Protein AF-A0A662P5K3-F1 (afdb_monomer)

pLDDT: mean 92.66, std 7.01, range [59.03, 98.5]

Mean predicted aligned error: 3.68 Å

Foldseek 3Di:
DAADPPPDDDAFQCPPQLCVQQPPDLDQVVSFVRSCVVVVHPGDHDADLVRVCVVVVHDSVPDDCCRNVVDPVVDPDRDDRDHPVVVVD

Sequence (89 aa):
MYPCYAGIDFPTQKELLAYRVCRDIKDLEEINRRVAKHIGVSFLGYNSIEGLSRGIGLPISEICLSCTTGDYSCMRRKPKFKTRKEMKE

Secondary structure (DSSP, 8-state):
-----SS-----GGG-HHHHHHTT---HHHHHHHHHHHHT-S---PPPHHHHHHHHT--GGGS--HHHH---TTSSSPPP---HHHHH-

Radius of gyration: 14.44 Å; Cα contacts (8 Å, |Δi|>4): 90; chains: 1; bounding box: 30×39×27 Å

Solvent-accessible surface area (backbone atoms only — not comparable to full-atom values): 5687 Å² total; per-residue (Å²): 87,39,51,54,86,88,82,54,94,58,66,34,42,79,69,36,64,66,26,63,74,43,55,86,65,78,56,63,66,61,43,24,52,50,49,17,62,73,73,70,46,97,72,55,81,78,81,50,72,67,55,48,24,64,73,73,72,45,60,69,91,78,50,92,50,33,39,61,74,59,59,46,79,92,43,100,63,75,82,76,96,49,52,69,65,70,71,74,108

Structure (mmCIF, N/CA/C/O backbone):
data_AF-A0A662P5K3-F1
#
_entry.id   AF-A0A662P5K3-F1
#
loop_
_atom_site.group_PDB
_atom_site.id
_atom_site.type_symbol
_atom_site.label_atom_id
_atom_site.label_alt_id
_atom_site.label_comp_id
_atom_site.label_asym_id
_atom_site.label_entity_id
_atom_site.label_seq_id
_atom_site.pdbx_PDB_ins_code
_atom_site.Cartn_x
_atom_site.Cartn_y
_atom_site.Cartn_z
_atom_site.occupancy
_atom_site.B_iso_or_equiv
_atom_site.auth_seq_id
_atom_site.auth_comp_id
_atom_site.auth_asym_id
_atom_site.auth_atom_id
_atom_site.pdbx_PDB_model_num
ATOM 1 N N . MET A 1 1 ? 2.267 3.290 3.478 1.00 92.88 1 MET A N 1
ATOM 2 C CA . MET A 1 1 ? 0.934 3.744 3.012 1.00 92.88 1 MET A CA 1
ATOM 3 C C . MET A 1 1 ? 0.977 5.234 2.711 1.00 92.88 1 MET A C 1
ATOM 5 O O . MET A 1 1 ? 1.035 6.046 3.634 1.00 92.88 1 MET A O 1
ATOM 9 N N . TYR A 1 2 ? 1.019 5.584 1.429 1.00 94.25 2 TYR A N 1
ATOM 10 C CA . TYR A 1 2 ? 1.360 6.924 0.953 1.00 94.25 2 TYR A CA 1
ATOM 11 C C . TYR A 1 2 ? 0.528 7.285 -0.289 1.00 94.25 2 TYR A C 1
ATOM 13 O O . TYR A 1 2 ? 0.189 6.382 -1.054 1.00 94.25 2 TYR A O 1
ATOM 21 N N . PRO A 1 3 ? 0.194 8.571 -0.503 1.00 93.94 3 PRO A N 1
ATOM 22 C CA . PRO A 1 3 ? -0.455 9.018 -1.732 1.00 93.94 3 PRO A CA 1
ATOM 23 C C . PRO A 1 3 ? 0.498 8.893 -2.922 1.00 93.94 3 PRO A C 1
ATOM 25 O O . PRO A 1 3 ? 1.716 8.965 -2.738 1.00 93.94 3 PRO A O 1
ATOM 28 N N . CYS A 1 4 ? -0.053 8.713 -4.122 1.00 93.69 4 CYS A N 1
ATOM 29 C CA . CYS A 1 4 ? 0.718 8.618 -5.357 1.00 93.69 4 CYS A CA 1
ATOM 30 C C . CYS A 1 4 ? 1.228 9.994 -5.814 1.00 93.69 4 CYS A C 1
ATOM 32 O O . CYS A 1 4 ? 0.507 10.986 -5.762 1.00 93.69 4 CYS A O 1
ATOM 34 N N . TYR A 1 5 ? 2.466 10.032 -6.313 1.00 92.19 5 TYR A N 1
ATOM 35 C CA . TYR A 1 5 ? 3.064 11.205 -6.973 1.00 92.19 5 TYR A CA 1
ATOM 36 C C . TYR A 1 5 ? 3.531 10.915 -8.404 1.00 92.19 5 TYR A C 1
ATOM 38 O O . TYR A 1 5 ? 4.192 11.744 -9.020 1.00 92.19 5 TYR A O 1
ATOM 46 N N . ALA A 1 6 ? 3.173 9.744 -8.932 1.00 91.44 6 ALA A N 1
ATOM 47 C CA . ALA A 1 6 ? 3.523 9.284 -10.273 1.00 91.44 6 ALA A CA 1
ATOM 48 C C . ALA A 1 6 ? 2.354 9.401 -11.275 1.00 91.44 6 ALA A C 1
ATOM 50 O O . ALA A 1 6 ? 2.391 8.779 -12.329 1.00 91.44 6 ALA A O 1
ATOM 51 N N . GLY A 1 7 ? 1.315 10.186 -10.952 1.00 90.12 7 GLY A N 1
ATOM 52 C CA . GLY A 1 7 ? 0.219 10.512 -11.878 1.00 90.12 7 GLY A CA 1
ATOM 53 C C . GLY A 1 7 ? -1.106 9.777 -11.650 1.00 90.12 7 GLY A C 1
ATOM 54 O O . GLY A 1 7 ? -2.017 9.936 -12.454 1.00 90.12 7 GLY A O 1
ATOM 55 N N . ILE A 1 8 ? -1.242 9.005 -10.565 1.00 92.94 8 ILE A N 1
ATOM 56 C CA . ILE A 1 8 ? -2.523 8.392 -10.171 1.00 92.94 8 ILE A CA 1
ATOM 57 C C . ILE A 1 8 ? -3.203 9.285 -9.131 1.00 92.94 8 ILE A C 1
ATOM 59 O O . ILE A 1 8 ? -2.557 9.685 -8.161 1.00 92.94 8 ILE A O 1
ATOM 63 N N . ASP A 1 9 ? -4.493 9.572 -9.313 1.00 91.69 9 ASP A N 1
ATOM 64 C CA . ASP A 1 9 ? -5.271 10.368 -8.360 1.00 91.69 9 ASP A CA 1
ATOM 65 C C . ASP A 1 9 ? -5.461 9.610 -7.038 1.00 91.69 9 ASP A C 1
ATOM 67 O O . ASP A 1 9 ? -6.000 8.502 -7.002 1.00 91.69 9 ASP A O 1
ATOM 71 N N . PHE A 1 10 ? -4.972 10.197 -5.948 1.00 92.50 10 PHE A N 1
ATOM 72 C CA . PHE A 1 10 ? -5.027 9.643 -4.600 1.00 92.50 10 PHE A CA 1
ATOM 73 C C . PHE A 1 10 ? -5.550 10.707 -3.633 1.00 92.50 10 PHE A C 1
ATOM 75 O O . PHE A 1 10 ? -5.174 11.879 -3.739 1.00 92.50 10 PHE A 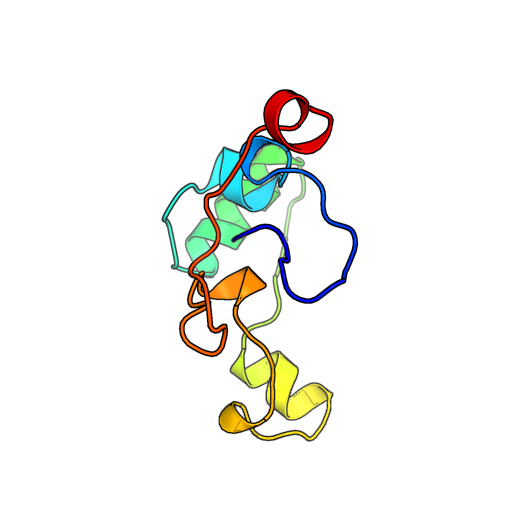O 1
ATOM 82 N N . PRO A 1 11 ? -6.332 10.312 -2.611 1.00 92.12 11 PRO A N 1
ATOM 83 C CA . PRO A 1 11 ? -6.607 11.203 -1.496 1.00 92.12 11 PRO A CA 1
ATOM 84 C C . PRO A 1 11 ? -5.312 11.474 -0.718 1.00 92.12 11 PRO A C 1
ATOM 86 O O . PRO A 1 11 ? -4.303 10.779 -0.869 1.00 92.12 11 PRO A O 1
ATOM 89 N N . THR A 1 12 ? -5.328 12.467 0.166 1.00 92.12 12 THR A N 1
ATOM 90 C CA . THR A 1 12 ? -4.134 12.784 0.956 1.00 92.12 12 THR A CA 1
ATOM 91 C C . THR A 1 12 ? -3.785 11.670 1.929 1.00 92.12 12 THR A C 1
ATOM 93 O O . THR A 1 12 ? -4.624 10.853 2.308 1.00 92.12 12 THR A O 1
ATOM 96 N N . GLN A 1 13 ? -2.540 11.652 2.409 1.00 92.56 13 GLN A N 1
ATOM 97 C CA . GLN A 1 13 ? -2.085 10.585 3.300 1.00 92.56 13 GLN A CA 1
ATOM 98 C C . GLN A 1 13 ? -2.977 10.433 4.545 1.00 92.56 13 GLN A C 1
ATOM 100 O O . GLN A 1 13 ? -3.284 9.318 4.951 1.00 92.56 13 GLN A O 1
AT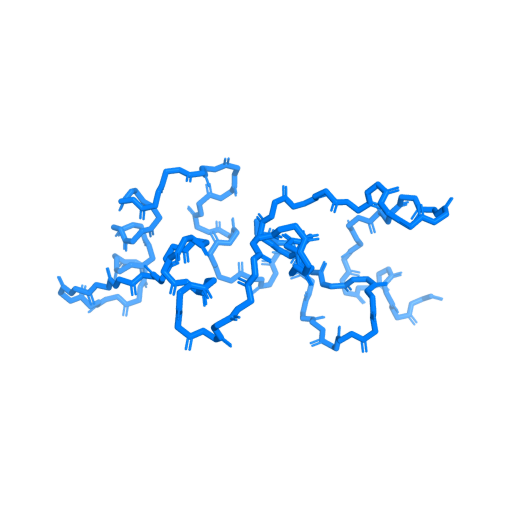OM 105 N N . LYS A 1 14 ? -3.449 11.546 5.124 1.00 91.44 14 LYS A N 1
ATOM 106 C CA . LYS A 1 14 ? -4.341 11.542 6.300 1.00 91.44 14 LYS A CA 1
ATOM 107 C C . LYS A 1 14 ? -5.750 11.014 5.997 1.00 91.44 14 LYS A C 1
ATOM 109 O O . LYS A 1 14 ? -6.435 10.581 6.922 1.00 91.44 14 LYS A O 1
ATOM 114 N N . GLU A 1 15 ? -6.179 11.061 4.739 1.00 92.94 15 GLU A N 1
ATOM 115 C CA . GLU A 1 15 ? -7.465 10.528 4.277 1.00 92.94 15 GLU A CA 1
ATOM 116 C C . GLU A 1 15 ? -7.385 9.019 3.969 1.00 92.94 15 GLU A C 1
ATOM 118 O O . GLU A 1 15 ? -8.411 8.341 3.994 1.00 92.94 15 GLU A O 1
ATOM 123 N N . LEU A 1 16 ? -6.186 8.458 3.759 1.00 94.69 16 LEU A N 1
ATOM 124 C CA . LEU A 1 16 ? -5.994 7.012 3.610 1.00 94.69 16 LEU A CA 1
ATOM 125 C C . LEU A 1 16 ? -6.300 6.291 4.929 1.00 94.69 16 LEU A C 1
ATOM 127 O O . LEU A 1 16 ? -5.586 6.455 5.921 1.00 94.69 16 LEU A O 1
ATOM 131 N N . LEU A 1 17 ? -7.330 5.437 4.924 1.00 96.56 17 LEU A N 1
ATOM 132 C CA . LEU A 1 17 ? -7.786 4.709 6.112 1.00 96.56 17 LEU A CA 1
ATOM 133 C C . LEU A 1 17 ? -6.643 3.960 6.803 1.00 96.56 17 LEU A C 1
ATOM 135 O O . LEU A 1 17 ? -6.415 4.154 7.996 1.00 96.56 17 LEU A O 1
ATOM 139 N N . ALA A 1 18 ? -5.917 3.141 6.044 1.00 96.25 18 ALA A N 1
ATOM 140 C CA . ALA A 1 18 ? -4.870 2.291 6.587 1.00 96.25 18 ALA A CA 1
ATOM 141 C C . ALA A 1 18 ? -3.730 3.125 7.213 1.00 96.25 18 ALA A C 1
ATOM 143 O O . ALA A 1 18 ? -3.269 2.809 8.306 1.00 96.25 18 ALA A O 1
ATOM 144 N N . TYR A 1 19 ? -3.358 4.275 6.630 1.00 96.00 19 TYR A N 1
ATOM 145 C CA . TYR A 1 19 ? -2.410 5.192 7.278 1.00 96.00 19 TYR A CA 1
ATOM 146 C C . TYR A 1 19 ? -2.994 5.827 8.544 1.00 96.00 19 TYR A C 1
ATOM 148 O O . TYR A 1 19 ? -2.316 5.921 9.563 1.00 96.00 19 TYR A O 1
ATOM 156 N N . ARG A 1 20 ? -4.258 6.262 8.519 1.00 95.94 20 ARG A N 1
ATOM 157 C CA . ARG A 1 20 ? -4.897 6.900 9.677 1.00 95.94 20 ARG A CA 1
ATOM 158 C C . ARG A 1 20 ? -4.927 5.977 10.900 1.00 95.94 20 ARG A C 1
ATOM 160 O O . ARG A 1 20 ? -4.716 6.463 12.010 1.00 95.94 20 ARG A O 1
ATOM 167 N N . VAL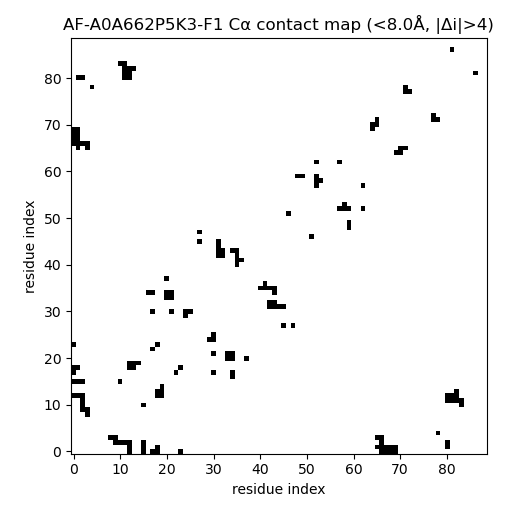 A 1 21 ? -5.167 4.680 10.694 1.00 97.19 21 VAL A N 1
ATOM 168 C CA . VAL A 1 21 ? -5.293 3.691 11.779 1.00 97.19 21 VAL A CA 1
ATOM 169 C C . VAL A 1 21 ? -3.969 3.024 12.172 1.00 97.19 21 VAL A C 1
ATOM 171 O O . VAL A 1 21 ? -3.787 2.662 13.337 1.00 97.19 21 VAL A O 1
ATOM 174 N N . CYS A 1 22 ? -3.024 2.889 11.238 1.00 96.88 22 CYS A N 1
ATOM 175 C CA . CYS A 1 22 ? -1.777 2.149 11.457 1.00 96.88 22 CYS A CA 1
ATOM 176 C C . CYS A 1 22 ? -0.529 3.039 11.495 1.00 96.88 22 CYS A C 1
ATOM 178 O O . CYS A 1 22 ? 0.491 2.617 12.031 1.00 96.88 22 CYS A O 1
ATOM 180 N N . ARG A 1 23 ? -0.595 4.274 10.987 1.00 93.19 23 ARG A N 1
ATOM 181 C CA . ARG A 1 23 ? 0.544 5.201 10.875 1.00 93.19 23 ARG A CA 1
ATOM 182 C C . ARG A 1 23 ? 1.724 4.540 10.154 1.00 93.19 23 ARG A C 1
ATOM 184 O O . ARG A 1 23 ? 1.569 4.144 9.000 1.00 93.19 23 ARG A O 1
ATOM 191 N N . ASP A 1 24 ? 2.860 4.414 10.833 1.00 89.31 24 ASP A N 1
ATOM 192 C CA . ASP A 1 24 ? 4.113 3.875 10.300 1.00 89.31 24 ASP A CA 1
ATOM 193 C C . ASP A 1 24 ? 4.279 2.365 10.530 1.00 89.31 24 ASP A C 1
ATOM 195 O O . ASP A 1 24 ? 5.336 1.810 10.231 1.00 89.31 24 ASP A O 1
ATOM 199 N N . ILE A 1 25 ? 3.252 1.680 11.049 1.00 94.31 25 ILE A N 1
ATOM 200 C CA . ILE A 1 25 ? 3.267 0.219 11.171 1.00 94.31 25 ILE A CA 1
ATOM 201 C C . ILE A 1 25 ? 3.397 -0.397 9.779 1.00 94.31 25 ILE A C 1
ATOM 203 O O . ILE A 1 25 ? 2.651 -0.054 8.860 1.00 94.31 25 ILE A O 1
ATOM 207 N N . LYS A 1 26 ? 4.351 -1.323 9.652 1.00 90.69 26 LYS A N 1
ATOM 208 C CA . LYS A 1 26 ? 4.626 -2.075 8.419 1.00 90.69 26 LYS A CA 1
ATOM 209 C C . LYS A 1 26 ? 4.263 -3.553 8.517 1.00 90.69 26 LYS A C 1
ATOM 211 O O . LYS A 1 26 ? 4.246 -4.227 7.495 1.00 90.69 26 LYS A O 1
ATOM 216 N N . ASP A 1 27 ? 3.989 -4.041 9.722 1.00 95.25 27 ASP A N 1
ATOM 217 C CA . ASP A 1 27 ? 3.553 -5.415 9.935 1.00 95.25 27 ASP A CA 1
ATOM 218 C C . ASP A 1 27 ? 2.139 -5.618 9.372 1.00 95.25 27 ASP A C 1
ATOM 220 O O . ASP A 1 27 ? 1.186 -4.952 9.785 1.00 95.25 27 ASP A O 1
ATOM 224 N N . LEU A 1 28 ? 2.022 -6.525 8.403 1.00 95.44 28 LEU A N 1
ATOM 225 C CA . LEU A 1 28 ? 0.791 -6.785 7.667 1.00 95.44 28 LEU A CA 1
ATOM 226 C C . LEU A 1 28 ? -0.294 -7.399 8.558 1.00 95.44 28 LEU A C 1
ATOM 228 O O . LEU A 1 28 ? -1.470 -7.086 8.371 1.00 95.44 28 LEU A O 1
ATOM 232 N N . GLU A 1 29 ? 0.078 -8.225 9.540 1.00 97.19 29 GLU A N 1
ATOM 233 C CA . GLU A 1 29 ? -0.882 -8.842 10.461 1.00 97.19 29 GLU A CA 1
ATOM 234 C C . GLU A 1 29 ? -1.518 -7.783 11.371 1.00 97.19 29 GLU A C 1
ATOM 236 O O . GLU A 1 29 ? -2.745 -7.685 11.469 1.00 97.19 29 GLU A O 1
ATOM 241 N N . GLU A 1 30 ? -0.699 -6.906 11.953 1.00 97.88 30 GLU A N 1
ATOM 242 C CA . GLU A 1 30 ? -1.187 -5.792 12.765 1.00 97.88 30 GLU A CA 1
ATOM 243 C C . GLU A 1 30 ? -2.009 -4.788 11.939 1.00 97.88 30 GLU A C 1
ATOM 245 O O . GLU A 1 30 ? -3.021 -4.267 12.424 1.00 97.88 30 GLU A O 1
ATOM 250 N N . ILE A 1 31 ? -1.630 -4.533 10.679 1.00 97.62 31 ILE A N 1
ATOM 251 C CA . ILE A 1 31 ? -2.436 -3.718 9.757 1.00 97.62 31 ILE A CA 1
ATOM 252 C C . ILE A 1 31 ? -3.808 -4.361 9.535 1.00 97.62 31 ILE A C 1
ATOM 254 O O . ILE A 1 31 ? -4.825 -3.685 9.717 1.00 97.62 31 ILE A O 1
ATOM 258 N N . ASN A 1 32 ? -3.850 -5.652 9.194 1.00 98.25 32 ASN A N 1
ATOM 259 C CA . ASN A 1 32 ? -5.092 -6.397 8.995 1.00 98.25 32 ASN A CA 1
ATOM 260 C C . ASN A 1 32 ? -5.990 -6.302 10.232 1.00 98.25 32 ASN A C 1
ATOM 262 O O . ASN A 1 32 ? -7.155 -5.919 10.122 1.00 98.25 32 ASN A O 1
ATOM 266 N N . ARG A 1 33 ? -5.432 -6.547 11.423 1.00 98.31 33 ARG A N 1
ATOM 267 C CA . ARG A 1 33 ? -6.159 -6.496 12.697 1.00 98.31 33 ARG A CA 1
ATOM 268 C C . ARG A 1 33 ? -6.727 -5.108 12.996 1.00 98.31 33 ARG A C 1
ATOM 270 O O . ARG A 1 33 ? -7.893 -4.983 13.375 1.00 98.31 33 ARG A O 1
ATOM 277 N N . ARG A 1 34 ? -5.925 -4.048 12.842 1.00 98.31 34 ARG A N 1
ATOM 278 C CA . ARG A 1 34 ? -6.357 -2.669 13.131 1.00 98.31 34 ARG A CA 1
ATOM 279 C C . ARG A 1 34 ? -7.408 -2.177 12.156 1.00 98.31 34 ARG A C 1
ATOM 281 O O . ARG A 1 34 ? -8.387 -1.573 12.591 1.00 98.31 34 ARG A O 1
ATOM 288 N N . VAL A 1 35 ? -7.218 -2.430 10.863 1.00 98.38 35 VAL A N 1
ATOM 289 C CA . VAL A 1 35 ? -8.200 -2.027 9.856 1.00 98.38 35 VAL A CA 1
ATOM 290 C C . VAL A 1 35 ? -9.486 -2.827 10.035 1.00 98.38 35 VAL A C 1
ATOM 292 O O . VAL A 1 35 ? -10.544 -2.205 10.077 1.00 98.38 35 VAL A O 1
ATOM 295 N N . ALA A 1 36 ? -9.412 -4.150 10.239 1.00 98.50 36 ALA A N 1
ATOM 296 C CA . ALA A 1 36 ? -10.583 -4.990 10.508 1.00 98.50 36 ALA A CA 1
ATOM 297 C C . ALA A 1 36 ? -11.396 -4.468 11.698 1.00 98.50 36 ALA A C 1
ATOM 299 O O . ALA A 1 36 ? -12.602 -4.253 11.579 1.00 98.50 36 ALA A O 1
ATOM 300 N N . LYS A 1 37 ? -10.716 -4.174 12.816 1.00 98.50 37 LYS A N 1
ATOM 301 C CA . LYS A 1 37 ? -11.337 -3.582 14.007 1.00 98.50 37 LYS A CA 1
ATOM 302 C C . LYS A 1 37 ? -11.976 -2.226 13.709 1.00 98.50 37 LYS A C 1
ATOM 304 O O . LYS A 1 37 ? -13.061 -1.952 14.208 1.00 9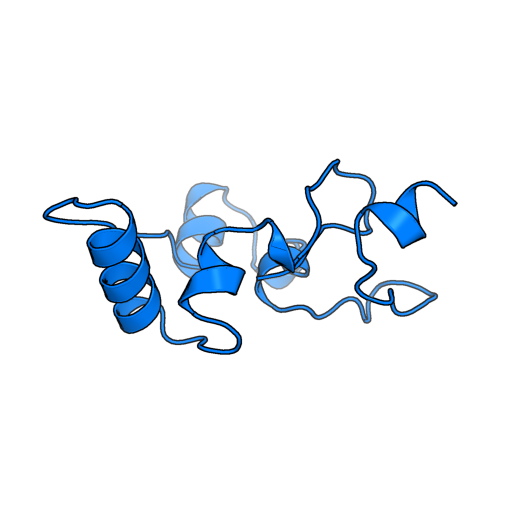8.50 37 LYS A O 1
ATOM 309 N N . HIS A 1 38 ? -11.313 -1.377 12.921 1.00 98.38 38 HIS A N 1
ATOM 310 C CA . HIS A 1 38 ? -11.824 -0.046 12.578 1.00 98.38 38 HIS A CA 1
ATOM 311 C C . HIS A 1 38 ? -13.094 -0.111 11.724 1.00 98.38 38 HIS A C 1
ATOM 313 O O . HIS A 1 38 ? -13.985 0.712 11.912 1.00 98.38 38 HIS A O 1
ATOM 319 N N . ILE A 1 39 ? -13.182 -1.059 10.786 1.00 98.19 39 ILE A N 1
ATOM 320 C CA . ILE A 1 39 ? -14.337 -1.188 9.880 1.00 98.19 39 ILE A CA 1
ATOM 321 C C . ILE A 1 39 ? -15.405 -2.178 10.373 1.00 98.19 39 ILE A C 1
ATOM 323 O O . ILE A 1 39 ? -16.458 -2.277 9.753 1.00 98.19 39 ILE A O 1
ATOM 327 N N . GLY A 1 40 ? -15.157 -2.892 11.476 1.00 98.31 40 GLY A N 1
ATOM 328 C CA . GLY A 1 40 ? -16.134 -3.774 12.120 1.00 98.31 40 GLY A CA 1
ATOM 329 C C . GLY A 1 40 ? -16.316 -5.140 11.452 1.00 98.31 40 GLY A C 1
ATOM 330 O O . GLY A 1 40 ? -17.402 -5.707 11.529 1.00 98.31 40 GLY A O 1
ATOM 331 N N . VAL A 1 41 ? -15.282 -5.674 10.795 1.00 98.38 41 VAL A N 1
ATOM 332 C CA . VAL A 1 41 ? -15.329 -7.006 10.159 1.00 98.38 41 VAL A CA 1
ATOM 333 C C . VAL A 1 41 ? -14.624 -8.062 11.005 1.00 98.38 41 VAL A C 1
ATOM 335 O O . VAL A 1 41 ? -13.680 -7.764 11.736 1.00 98.38 41 VAL A O 1
ATOM 338 N N . SER A 1 42 ? -15.065 -9.315 10.877 1.00 96.44 42 SER A N 1
ATOM 339 C CA . SER A 1 42 ? -14.470 -10.469 11.563 1.00 96.44 42 SER A CA 1
ATOM 340 C C . SER A 1 42 ? -13.119 -10.887 10.977 1.00 96.44 42 SER A C 1
ATOM 342 O O . SER A 1 42 ? -12.296 -11.457 11.688 1.00 96.44 42 SER A O 1
ATOM 344 N N . PHE A 1 43 ? -12.880 -10.594 9.697 1.00 96.88 43 PHE A N 1
ATOM 345 C CA . PHE A 1 43 ? -11.634 -10.899 9.005 1.00 96.88 43 PHE A CA 1
ATOM 346 C C . PHE A 1 43 ? -11.329 -9.861 7.920 1.00 96.88 43 PHE A C 1
ATOM 348 O O . PHE A 1 43 ? -12.225 -9.404 7.210 1.00 96.88 43 PHE A O 1
ATOM 355 N N . LEU A 1 44 ? -10.047 -9.520 7.777 1.00 98.19 44 LEU A N 1
ATOM 356 C CA . LEU A 1 44 ? -9.506 -8.716 6.686 1.00 98.19 44 LEU A CA 1
ATOM 357 C C . LEU A 1 44 ? -8.113 -9.243 6.333 1.00 98.19 44 LEU A C 1
ATOM 359 O O . LEU A 1 44 ? -7.318 -9.513 7.230 1.00 98.19 44 LEU A O 1
ATOM 363 N N . GLY A 1 45 ? -7.811 -9.345 5.040 1.00 97.12 45 GLY A N 1
ATOM 364 C CA . GLY A 1 45 ? -6.489 -9.730 4.550 1.00 97.12 45 GLY A CA 1
ATOM 365 C C . GLY A 1 45 ? -6.062 -8.869 3.369 1.00 97.12 45 GLY A C 1
ATOM 366 O O . GLY A 1 45 ? -6.578 -9.032 2.266 1.00 97.12 45 GLY A O 1
ATOM 367 N N . TYR A 1 46 ? -5.115 -7.958 3.587 1.00 97.25 46 TYR A N 1
ATOM 368 C CA . TYR A 1 46 ? -4.413 -7.285 2.496 1.00 97.25 46 TYR A CA 1
ATOM 369 C C . TYR A 1 46 ? -3.461 -8.251 1.780 1.00 97.25 46 TYR A C 1
ATOM 371 O O . TYR A 1 46 ? -2.885 -9.150 2.392 1.00 97.25 46 TYR A O 1
ATOM 379 N N . ASN A 1 47 ? -3.262 -8.033 0.479 1.00 95.94 47 ASN A N 1
ATOM 380 C CA . ASN A 1 47 ? -2.264 -8.766 -0.295 1.00 95.94 47 ASN A CA 1
ATOM 381 C C . ASN A 1 47 ? -0.836 -8.328 0.091 1.00 95.94 47 ASN A C 1
ATOM 383 O O . ASN A 1 47 ? -0.618 -7.160 0.423 1.00 95.94 47 ASN A O 1
ATOM 387 N N . SER A 1 48 ? 0.138 -9.239 0.008 1.00 95.62 48 SER A N 1
ATOM 388 C CA . SER A 1 48 ? 1.559 -8.903 0.183 1.00 95.62 48 SER A CA 1
ATOM 389 C C . SER A 1 48 ? 2.181 -8.425 -1.135 1.00 95.62 48 SER A C 1
ATOM 391 O O . SER A 1 48 ? 1.600 -8.603 -2.209 1.00 95.62 48 SER A O 1
ATOM 393 N N . ILE A 1 49 ? 3.376 -7.831 -1.079 1.00 95.44 49 ILE A N 1
ATOM 394 C CA . ILE A 1 49 ? 4.112 -7.413 -2.285 1.00 95.44 49 ILE A CA 1
ATOM 395 C C . ILE A 1 49 ? 4.476 -8.636 -3.139 1.00 95.44 49 ILE A C 1
ATOM 397 O O . ILE A 1 49 ? 4.318 -8.622 -4.357 1.00 95.44 49 ILE A O 1
ATOM 401 N N . GLU A 1 50 ? 4.898 -9.723 -2.499 1.00 96.69 50 GLU A N 1
ATOM 402 C CA . GLU A 1 50 ? 5.219 -10.995 -3.145 1.00 96.69 50 GLU A CA 1
ATOM 403 C C . GLU A 1 50 ? 3.964 -11.633 -3.749 1.00 96.69 50 GLU A C 1
ATOM 405 O O . GLU A 1 50 ? 4.012 -12.179 -4.850 1.00 96.69 50 GLU A O 1
ATOM 410 N N . GLY A 1 51 ? 2.831 -11.553 -3.042 1.00 97.44 51 GLY A N 1
ATOM 411 C CA . GLY A 1 51 ? 1.538 -12.013 -3.539 1.00 97.44 51 GLY A CA 1
ATOM 412 C C . GLY A 1 51 ? 1.077 -11.225 -4.765 1.00 97.44 51 GLY A C 1
ATOM 413 O O . GLY A 1 51 ? 0.637 -11.825 -5.744 1.00 97.44 51 G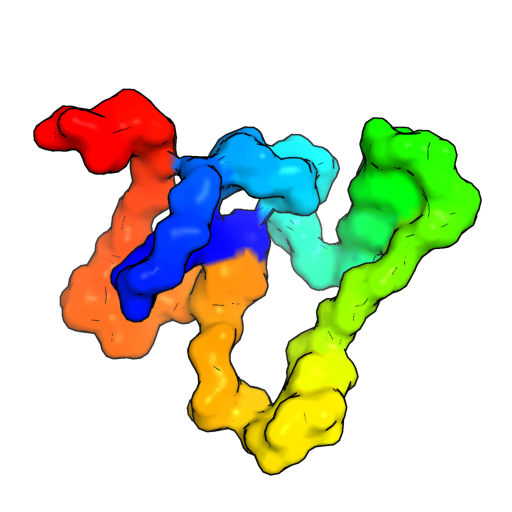LY A O 1
ATOM 414 N N . LEU A 1 52 ? 1.236 -9.897 -4.752 1.00 96.56 52 LEU A N 1
ATOM 415 C CA . LEU A 1 52 ? 0.950 -9.030 -5.897 1.00 96.56 52 LEU A CA 1
ATOM 416 C C . LEU A 1 52 ? 1.844 -9.371 -7.093 1.00 96.56 52 LEU A C 1
ATOM 418 O O . LEU A 1 52 ? 1.324 -9.596 -8.180 1.00 96.56 52 LEU A O 1
ATOM 422 N N . SER A 1 53 ? 3.161 -9.452 -6.880 1.00 97.88 53 SER A N 1
ATOM 423 C CA . SER A 1 53 ? 4.148 -9.784 -7.917 1.00 97.88 53 SER A CA 1
ATOM 424 C C . SER A 1 53 ? 3.829 -11.114 -8.602 1.00 97.88 53 SER A C 1
ATOM 426 O O . SER A 1 53 ? 3.729 -11.159 -9.828 1.00 97.88 53 SER A O 1
ATOM 428 N N . ARG A 1 54 ? 3.558 -12.175 -7.826 1.00 98.12 54 ARG A N 1
ATOM 429 C CA . ARG A 1 54 ? 3.132 -13.468 -8.386 1.00 98.12 54 ARG A CA 1
ATOM 430 C C . ARG A 1 54 ? 1.803 -13.374 -9.131 1.00 98.12 54 ARG A C 1
ATOM 432 O O . ARG A 1 54 ? 1.667 -13.985 -10.182 1.00 98.12 54 ARG A O 1
ATOM 439 N N . GLY A 1 55 ? 0.837 -12.630 -8.593 1.00 97.75 55 GLY A N 1
ATOM 440 C CA . GLY A 1 55 ? -0.503 -12.516 -9.172 1.00 97.75 55 GLY A CA 1
ATOM 441 C C . GLY A 1 55 ? -0.531 -11.811 -10.528 1.00 97.75 55 GLY A C 1
ATOM 442 O O . GLY A 1 55 ? -1.318 -12.197 -11.386 1.00 97.75 55 GLY A O 1
ATOM 443 N N . ILE A 1 56 ? 0.330 -10.809 -10.734 1.00 97.38 56 ILE A N 1
ATOM 444 C CA . ILE A 1 56 ? 0.411 -10.071 -12.007 1.00 97.38 56 ILE A CA 1
ATOM 445 C C . ILE A 1 56 ? 1.504 -10.594 -12.950 1.00 97.38 56 ILE A C 1
ATOM 447 O O . ILE A 1 56 ? 1.566 -10.160 -14.095 1.00 97.38 56 ILE A O 1
ATOM 451 N N . GLY A 1 57 ? 2.369 -11.502 -12.486 1.00 97.75 57 GLY A N 1
ATOM 452 C CA . GLY A 1 57 ? 3.430 -12.106 -13.297 1.00 97.75 57 GLY A CA 1
ATOM 453 C C . GLY A 1 57 ? 4.629 -11.194 -13.580 1.00 97.75 57 GLY A C 1
ATOM 454 O O . GLY A 1 57 ? 5.360 -11.449 -14.532 1.00 97.75 57 GLY A O 1
ATOM 455 N N . LEU A 1 58 ? 4.844 -10.149 -12.772 1.00 98.06 58 LEU A N 1
ATOM 456 C CA . LEU A 1 58 ? 5.982 -9.231 -12.903 1.00 98.06 58 LEU A CA 1
ATOM 457 C C . LEU A 1 58 ? 6.924 -9.353 -11.702 1.00 98.06 58 LEU A C 1
ATOM 459 O O . LEU A 1 58 ? 6.444 -9.485 -10.570 1.00 98.06 58 LEU A O 1
ATOM 463 N N . PRO A 1 59 ? 8.253 -9.272 -11.897 1.00 97.75 59 PRO A N 1
ATOM 464 C CA . PRO A 1 59 ? 9.195 -9.251 -10.787 1.00 97.75 59 PRO A CA 1
ATOM 465 C C . PRO A 1 59 ? 9.022 -7.970 -9.960 1.00 97.75 59 PRO A C 1
ATOM 467 O O . PRO A 1 59 ? 8.728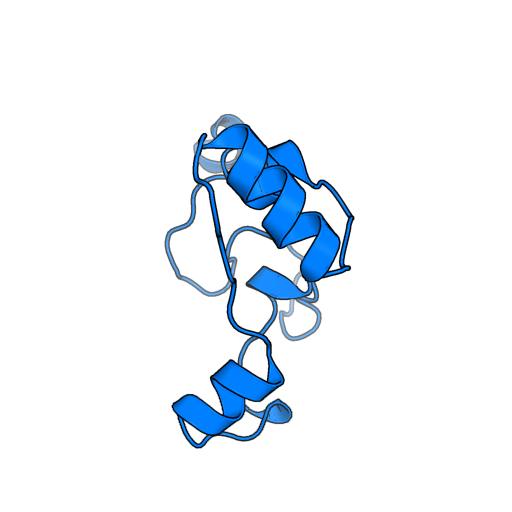 -6.902 -10.489 1.00 97.75 59 PRO A O 1
ATOM 470 N N . ILE A 1 60 ? 9.257 -8.060 -8.648 1.00 96.50 60 ILE A N 1
ATOM 471 C CA . ILE A 1 60 ? 9.127 -6.930 -7.706 1.00 96.50 60 ILE A CA 1
ATOM 472 C C . ILE A 1 60 ? 9.917 -5.691 -8.168 1.00 96.50 60 ILE A C 1
ATOM 474 O O . ILE A 1 60 ? 9.448 -4.570 -7.992 1.00 96.50 60 ILE A O 1
ATOM 478 N N . SER A 1 61 ? 11.084 -5.884 -8.788 1.00 95.25 61 SER A N 1
ATOM 479 C CA . SER A 1 61 ? 11.945 -4.811 -9.306 1.00 95.25 61 SER A CA 1
ATOM 480 C C . SER A 1 61 ? 11.332 -3.997 -10.448 1.00 95.25 61 SER A C 1
ATOM 482 O O . SER A 1 61 ? 11.799 -2.895 -10.717 1.00 95.25 61 SER A O 1
ATOM 484 N N . GLU A 1 62 ? 10.305 -4.519 -11.118 1.00 95.88 62 GLU A N 1
ATOM 485 C CA . GLU A 1 62 ? 9.604 -3.850 -12.223 1.00 95.88 62 GLU A CA 1
ATOM 486 C C . GLU A 1 62 ? 8.267 -3.235 -11.781 1.00 95.88 62 GLU A C 1
ATOM 488 O O . GLU A 1 62 ? 7.553 -2.633 -12.583 1.00 95.88 62 GLU A O 1
ATOM 493 N N . ILE A 1 63 ? 7.921 -3.346 -10.495 1.00 95.06 63 ILE A N 1
ATOM 494 C CA . ILE A 1 63 ? 6.670 -2.831 -9.942 1.00 95.06 63 ILE A CA 1
ATOM 495 C C . ILE A 1 63 ? 6.945 -1.532 -9.184 1.00 95.06 63 ILE A C 1
ATOM 497 O O . ILE A 1 63 ? 7.771 -1.471 -8.273 1.00 95.06 63 ILE A O 1
ATOM 501 N N . CYS A 1 64 ? 6.190 -0.479 -9.503 1.00 94.81 64 CYS A N 1
ATOM 502 C CA . CYS A 1 64 ? 6.185 0.729 -8.684 1.00 94.81 64 CYS A CA 1
ATOM 503 C C . CYS A 1 64 ? 5.509 0.446 -7.334 1.00 94.81 64 CYS A C 1
ATOM 505 O O . CYS A 1 64 ? 4.297 0.244 -7.257 1.00 94.81 64 CYS A O 1
ATOM 507 N N . LEU A 1 65 ? 6.295 0.463 -6.256 1.00 95.38 65 LEU A N 1
ATOM 508 C CA . LEU A 1 65 ? 5.832 0.185 -4.892 1.00 95.38 65 LEU A CA 1
ATOM 509 C C . LEU A 1 65 ? 5.802 1.428 -3.994 1.00 95.38 65 LEU A C 1
ATOM 511 O O . LEU A 1 65 ? 5.565 1.331 -2.794 1.00 95.38 65 LEU A O 1
ATOM 515 N N . SER A 1 66 ? 5.992 2.624 -4.547 1.00 95.44 66 SER A N 1
ATOM 516 C CA . SER A 1 66 ? 6.128 3.849 -3.752 1.00 95.44 66 SER A CA 1
ATOM 517 C C . SER A 1 66 ? 4.901 4.167 -2.883 1.00 95.44 66 SER A C 1
ATOM 519 O O . SER A 1 66 ? 5.042 4.697 -1.782 1.00 95.44 66 SER A O 1
ATOM 521 N N . CYS A 1 67 ? 3.691 3.784 -3.307 1.00 94.31 67 CYS A N 1
ATOM 522 C CA . CYS A 1 67 ? 2.473 3.982 -2.506 1.00 94.31 67 CYS A CA 1
ATOM 523 C C . CYS A 1 67 ? 2.427 3.076 -1.258 1.00 94.31 67 CYS A C 1
ATOM 525 O O . CYS A 1 67 ? 1.808 3.422 -0.243 1.00 94.31 67 CYS A O 1
ATOM 527 N N . THR A 1 68 ? 3.102 1.924 -1.288 1.00 93.00 68 THR A N 1
ATOM 528 C CA . THR A 1 68 ? 3.189 1.007 -0.144 1.00 93.00 68 THR A CA 1
ATOM 529 C C . THR A 1 68 ? 4.409 1.331 0.719 1.00 93.00 68 THR A C 1
ATOM 531 O O . THR A 1 68 ? 4.243 1.538 1.926 1.00 93.00 68 THR A O 1
ATOM 534 N N . THR A 1 69 ? 5.589 1.492 0.111 1.00 92.12 69 THR A N 1
ATOM 535 C CA . THR A 1 69 ? 6.884 1.685 0.794 1.00 92.12 69 THR A CA 1
ATOM 536 C C . THR A 1 69 ? 7.164 3.125 1.219 1.00 92.12 69 THR A C 1
ATOM 538 O O . THR A 1 69 ? 7.873 3.341 2.200 1.00 92.12 69 THR A O 1
ATOM 541 N N . GLY A 1 70 ? 6.608 4.106 0.504 1.00 92.12 70 GLY A N 1
ATOM 542 C CA . GLY A 1 70 ? 6.924 5.530 0.661 1.00 92.12 70 GLY A CA 1
ATOM 543 C C . GLY A 1 70 ?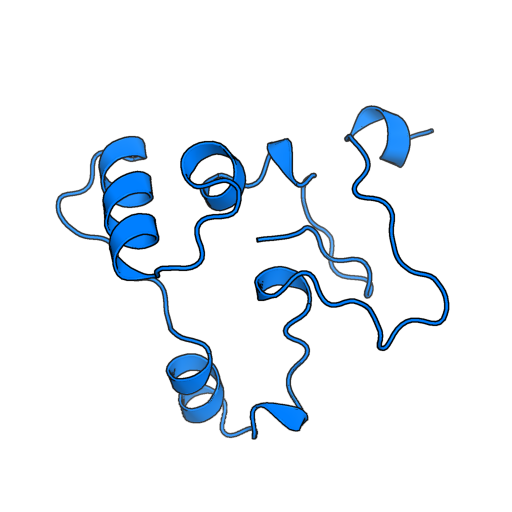 8.220 5.946 -0.021 1.00 92.12 70 GLY A C 1
ATOM 544 O O . GLY A 1 70 ? 8.586 7.121 0.036 1.00 92.12 70 GLY A O 1
ATOM 545 N N . ASP A 1 71 ?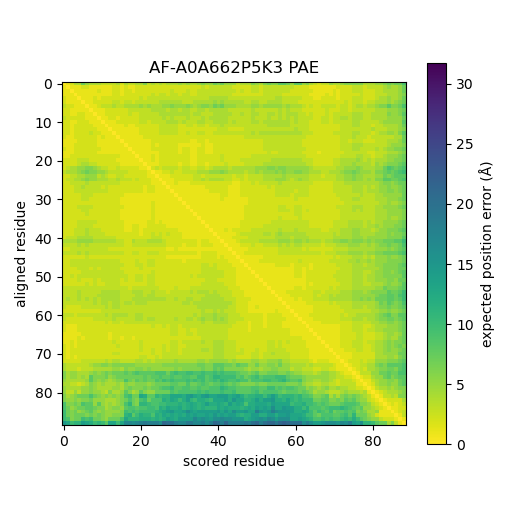 8.908 5.005 -0.668 1.00 92.94 71 ASP A N 1
ATOM 546 C CA . ASP A 1 71 ? 10.133 5.287 -1.392 1.00 92.94 71 ASP A CA 1
ATOM 547 C C . ASP A 1 71 ? 9.821 5.825 -2.791 1.00 92.94 71 ASP A C 1
ATOM 549 O O . ASP A 1 71 ? 9.398 5.099 -3.690 1.00 92.94 71 ASP A O 1
ATOM 553 N N . TYR A 1 72 ? 10.042 7.125 -2.954 1.00 93.69 72 TYR A N 1
ATOM 554 C CA . TYR A 1 72 ? 9.935 7.858 -4.213 1.00 93.69 72 TYR A CA 1
ATOM 555 C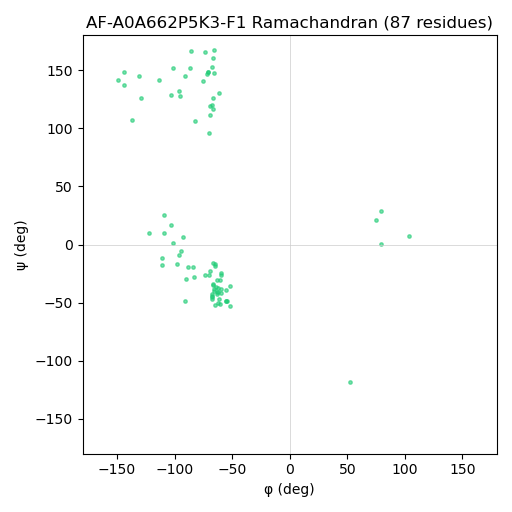 C . TYR A 1 72 ? 11.314 8.282 -4.745 1.00 93.69 72 TYR A C 1
ATOM 557 O O . TYR A 1 72 ? 11.425 9.278 -5.460 1.00 93.69 72 TYR A O 1
ATOM 565 N N . SER A 1 73 ? 12.383 7.570 -4.375 1.00 91.44 73 SER A N 1
ATOM 566 C CA . SER A 1 73 ? 13.757 7.849 -4.821 1.00 91.44 73 SER A CA 1
ATOM 567 C C . SER A 1 73 ? 13.940 7.771 -6.338 1.00 91.44 73 SER A C 1
ATOM 569 O O . SER A 1 73 ? 14.812 8.451 -6.874 1.00 91.44 73 SER A O 1
ATOM 571 N N . CYS A 1 74 ? 13.084 7.020 -7.038 1.00 87.00 74 CYS A N 1
ATOM 572 C CA . CYS A 1 74 ? 13.052 6.962 -8.500 1.00 87.00 74 CYS A CA 1
ATOM 573 C C . CYS A 1 74 ? 12.661 8.298 -9.161 1.00 87.00 74 CYS A C 1
ATOM 575 O O . CYS A 1 74 ? 12.903 8.496 -10.351 1.00 87.00 74 CYS A O 1
ATOM 577 N N . MET A 1 75 ? 12.068 9.235 -8.413 1.00 89.31 75 MET A N 1
ATOM 578 C CA . MET A 1 75 ? 11.686 10.545 -8.930 1.00 89.31 75 MET A CA 1
ATOM 579 C C . MET A 1 75 ? 12.802 11.575 -8.744 1.00 89.31 75 MET A C 1
ATOM 581 O O . MET A 1 75 ? 13.464 11.633 -7.710 1.00 89.31 75 MET A O 1
ATOM 585 N N . ARG A 1 76 ? 12.933 12.500 -9.707 1.00 88.44 76 ARG A N 1
ATOM 586 C CA . ARG A 1 76 ? 13.915 13.607 -9.644 1.00 88.44 76 ARG A CA 1
ATOM 587 C C . ARG A 1 76 ? 13.724 14.519 -8.426 1.00 88.44 76 ARG A C 1
ATOM 589 O O . ARG A 1 76 ? 14.665 15.178 -7.998 1.00 88.44 76 ARG A O 1
ATOM 596 N N . ARG A 1 77 ? 12.502 14.604 -7.894 1.00 85.69 77 ARG A N 1
ATOM 597 C CA . ARG A 1 77 ? 12.162 15.390 -6.704 1.00 85.69 77 ARG A CA 1
ATOM 598 C C . ARG A 1 77 ? 11.403 14.512 -5.723 1.00 85.69 77 ARG A C 1
ATOM 600 O O . ARG A 1 77 ? 10.370 13.951 -6.077 1.00 85.69 77 ARG A O 1
ATOM 607 N N . LYS A 1 78 ? 11.889 14.445 -4.481 1.00 83.06 78 LYS A N 1
ATOM 608 C CA . LYS A 1 78 ? 11.170 13.763 -3.403 1.00 83.06 78 LYS A CA 1
ATOM 609 C C . LYS A 1 78 ? 9.877 14.526 -3.094 1.00 83.06 78 LYS A C 1
ATOM 611 O O . LYS A 1 78 ? 9.943 15.733 -2.839 1.00 83.06 78 LYS A O 1
ATOM 616 N N . PRO A 1 79 ? 8.717 13.858 -3.121 1.00 86.69 79 PRO A N 1
ATOM 617 C CA . PRO A 1 79 ? 7.455 14.512 -2.848 1.00 86.69 79 PRO A CA 1
ATOM 618 C C . PRO A 1 79 ? 7.351 14.846 -1.360 1.00 86.69 79 PRO A C 1
ATOM 620 O O . PRO A 1 79 ? 7.835 14.112 -0.499 1.00 86.69 79 PRO A O 1
ATOM 623 N N . LYS A 1 80 ? 6.691 15.964 -1.058 1.00 85.88 80 LYS A N 1
ATOM 624 C CA . LYS A 1 80 ? 6.250 16.280 0.301 1.00 85.88 80 LYS A CA 1
ATOM 625 C C . LYS A 1 80 ? 4.803 15.826 0.442 1.00 85.88 80 LYS A C 1
ATOM 627 O O . LYS A 1 80 ? 3.970 16.201 -0.385 1.00 85.88 80 LYS A O 1
ATOM 632 N N . PHE A 1 81 ? 4.507 15.046 1.480 1.00 83.62 81 PHE A N 1
ATOM 633 C CA . PHE A 1 81 ? 3.142 14.615 1.778 1.00 83.62 81 PHE A CA 1
ATOM 634 C C . PHE A 1 81 ? 2.313 15.803 2.261 1.00 83.62 81 PHE A C 1
ATOM 636 O O . PHE A 1 81 ? 2.371 16.197 3.423 1.00 83.62 81 PHE A O 1
ATOM 643 N N . LYS A 1 82 ? 1.586 16.395 1.317 1.00 80.12 82 LYS A N 1
ATOM 644 C CA . LYS A 1 82 ? 0.748 17.577 1.500 1.00 80.12 82 LYS A CA 1
ATOM 645 C C . LYS A 1 82 ? -0.657 17.198 1.973 1.00 80.12 82 LYS A C 1
ATOM 647 O O . LYS A 1 82 ? -1.172 16.117 1.682 1.00 80.12 82 LYS A O 1
ATOM 652 N N . THR A 1 83 ? -1.289 18.109 2.697 1.00 80.44 83 THR A N 1
ATOM 653 C CA . THR A 1 83 ? -2.723 18.098 2.993 1.00 80.44 83 THR A CA 1
ATOM 654 C C . THR A 1 83 ? -3.541 18.491 1.765 1.00 80.44 83 THR A C 1
ATOM 656 O O . THR A 1 83 ? -3.026 19.040 0.792 1.00 80.44 83 THR A O 1
ATOM 659 N N . ARG A 1 84 ? -4.855 18.240 1.814 1.00 75.19 84 ARG A N 1
ATOM 660 C CA . ARG A 1 84 ? -5.747 18.524 0.683 1.00 75.19 84 ARG A CA 1
ATOM 661 C C . ARG A 1 84 ? -5.814 20.012 0.350 1.00 75.19 84 ARG A C 1
ATOM 663 O O . ARG A 1 84 ? -6.004 20.360 -0.807 1.00 75.19 84 ARG A O 1
ATOM 670 N N . LYS A 1 85 ? -5.652 20.870 1.363 1.00 79.00 85 LYS A N 1
ATOM 671 C CA . LYS A 1 85 ? -5.563 22.324 1.201 1.00 79.00 85 LYS A CA 1
ATOM 672 C C . LYS A 1 85 ? -4.301 22.696 0.414 1.00 79.00 85 LYS A C 1
ATOM 674 O O . LYS A 1 85 ? -4.414 23.289 -0.646 1.00 79.00 85 LYS A O 1
ATOM 679 N N . GLU A 1 86 ? -3.140 22.201 0.842 1.00 80.69 86 GLU A N 1
ATOM 680 C CA . GLU A 1 86 ? -1.838 22.443 0.190 1.00 80.69 86 GLU A CA 1
ATOM 681 C C . GLU A 1 86 ? -1.695 21.826 -1.219 1.00 80.69 86 GLU A C 1
ATOM 683 O O . GLU A 1 86 ? -0.728 22.125 -1.925 1.00 80.69 86 GLU A O 1
ATOM 688 N N . MET A 1 87 ? -2.575 20.889 -1.597 1.00 71.94 87 MET A N 1
ATOM 689 C CA . MET A 1 87 ? -2.642 20.311 -2.949 1.00 71.94 87 MET A CA 1
ATOM 690 C C . MET A 1 87 ? -3.542 21.106 -3.905 1.00 71.94 87 MET A C 1
ATOM 692 O O . MET A 1 87 ? -3.438 20.910 -5.111 1.00 71.94 87 MET A O 1
ATOM 696 N N . LYS A 1 88 ? -4.447 21.937 -3.375 1.00 69.62 88 LYS A N 1
ATOM 697 C CA . LYS A 1 88 ? -5.373 22.777 -4.154 1.00 69.62 88 LYS A CA 1
ATOM 698 C C . LYS A 1 88 ? -4.891 24.224 -4.308 1.00 69.62 88 LYS A C 1
ATOM 700 O O . LYS A 1 88 ? -5.435 24.935 -5.145 1.00 69.62 88 LYS A O 1
ATOM 705 N N . GLU A 1 89 ? -3.939 24.634 -3.473 1.00 59.03 89 GLU A N 1
ATOM 706 C CA . GLU A 1 89 ? -3.172 25.886 -3.552 1.00 59.03 89 GLU A CA 1
ATOM 707 C C . GLU A 1 89 ? -1.952 25.715 -4.466 1.00 59.03 89 GLU A C 1
ATOM 709 O O . GLU A 1 89 ? -1.706 26.633 -5.276 1.00 59.03 89 GLU A O 1
#

Nearest PDB structures (foldseek):
  4xe5-assembly1_A  TM=4.921E-01  e=1.589E+00  Bos taurus
  8d3u-assembly1_A  TM=3.418E-01  e=1.214E+00  Homo sapiens
  2xzb-assembly1_A  TM=4.557E-01  e=2.913E+00  Sus scrofa
  7et1-assembly1_A  TM=3.609E-01  e=1.700E+00  Sus scrofa
  6jxh-assembly1_A  TM=3.587E-01  e=2.081E+00  Sus scrofa